Protein AF-A0AAN7BSS7-F1 (afdb_monomer)

Mean predicted aligned error: 10.08 Å

Structure (mmCIF, N/CA/C/O backbone):
data_AF-A0AAN7BSS7-F1
#
_entry.id   AF-A0AAN7BSS7-F1
#
loop_
_atom_site.group_PDB
_atom_site.id
_atom_site.type_symbol
_atom_site.label_atom_id
_atom_site.label_alt_id
_atom_site.label_comp_id
_atom_site.label_asym_id
_atom_site.label_entity_id
_atom_site.label_seq_id
_atom_site.pdbx_PDB_ins_code
_atom_site.Cartn_x
_atom_site.Cartn_y
_atom_site.Cartn_z
_atom_site.occupancy
_atom_site.B_iso_or_equiv
_atom_site.auth_seq_id
_atom_site.auth_comp_id
_atom_site.auth_asym_id
_atom_site.auth_atom_id
_atom_site.pdbx_PDB_model_num
ATOM 1 N N . THR A 1 1 ? 10.293 10.397 25.645 1.00 40.06 1 THR A N 1
ATOM 2 C CA . THR A 1 1 ? 9.148 11.323 25.494 1.00 40.06 1 THR A CA 1
ATOM 3 C C . THR A 1 1 ? 7.951 10.546 24.981 1.00 40.06 1 THR A C 1
ATOM 5 O O . THR A 1 1 ? 7.898 10.205 23.809 1.00 40.06 1 THR A O 1
ATOM 8 N N . SER A 1 2 ? 7.029 10.185 25.879 1.00 45.31 2 SER A N 1
ATOM 9 C CA . SER A 1 2 ? 5.770 9.514 25.527 1.00 45.31 2 SER A CA 1
ATOM 10 C C . SER A 1 2 ? 4.840 10.546 24.901 1.00 45.31 2 SER A C 1
ATOM 12 O O . SER A 1 2 ? 4.338 11.433 25.589 1.00 45.31 2 SER A O 1
ATOM 14 N N . GLN A 1 3 ? 4.673 10.504 23.584 1.00 60.09 3 GLN A N 1
ATOM 15 C CA . GLN A 1 3 ? 3.706 11.358 22.908 1.00 60.09 3 GLN A CA 1
ATOM 16 C C . GLN A 1 3 ? 2.298 10.832 23.230 1.00 60.09 3 GLN A C 1
ATOM 18 O O . GLN A 1 3 ? 1.881 9.807 22.697 1.00 60.09 3 GLN A O 1
ATOM 23 N N . ASN A 1 4 ? 1.581 11.520 24.127 1.00 62.28 4 ASN A N 1
ATOM 24 C CA . ASN A 1 4 ? 0.212 11.203 24.570 1.00 62.28 4 ASN A CA 1
ATOM 25 C C . ASN A 1 4 ? -0.833 11.480 23.472 1.00 62.28 4 ASN A C 1
ATOM 27 O O . ASN A 1 4 ? -1.761 12.270 23.648 1.00 62.28 4 ASN A O 1
ATOM 31 N N . TRP A 1 5 ? -0.680 10.879 22.296 1.00 69.88 5 TRP A N 1
ATOM 32 C CA . TRP A 1 5 ? -1.649 11.037 21.220 1.00 69.88 5 TRP A CA 1
ATOM 33 C C . TRP A 1 5 ? -2.835 10.108 21.431 1.00 69.88 5 TRP A C 1
ATOM 35 O O . TRP A 1 5 ? -2.687 8.888 21.432 1.00 69.88 5 TRP A O 1
ATOM 45 N N . VAL A 1 6 ? -4.026 10.695 21.541 1.00 75.38 6 VAL A N 1
ATOM 46 C CA . VAL A 1 6 ? -5.281 9.947 21.647 1.00 75.38 6 VAL A CA 1
ATOM 47 C C . VAL A 1 6 ? -5.487 9.129 20.363 1.00 75.38 6 VAL A C 1
ATOM 49 O O . VAL A 1 6 ? -5.572 9.732 19.278 1.00 75.38 6 VAL A O 1
ATOM 52 N N . PRO A 1 7 ? -5.571 7.785 20.441 1.00 73.94 7 PRO A N 1
ATOM 53 C CA . PRO A 1 7 ? -5.861 6.942 19.289 1.00 73.94 7 PRO A CA 1
ATOM 54 C C . PRO A 1 7 ? -7.122 7.413 18.560 1.00 73.94 7 PRO A C 1
ATOM 56 O O . PRO A 1 7 ? -8.144 7.709 19.168 1.00 73.94 7 PRO A O 1
ATOM 59 N N . GLY A 1 8 ? -7.039 7.523 17.234 1.00 70.94 8 GLY A N 1
ATOM 60 C CA . GLY A 1 8 ? -8.157 7.971 16.396 1.00 70.94 8 GLY A CA 1
ATOM 61 C C . GLY A 1 8 ? -8.284 9.490 16.208 1.00 70.94 8 GLY A C 1
ATOM 62 O O . GLY A 1 8 ? -8.976 9.907 15.272 1.00 70.94 8 GLY A O 1
ATOM 63 N N . SER A 1 9 ? -7.569 10.309 16.990 1.00 81.56 9 SER A N 1
ATOM 64 C CA . SER A 1 9 ? -7.502 11.764 16.779 1.00 81.56 9 SER A CA 1
ATOM 65 C C . SER A 1 9 ? -6.871 12.128 15.426 1.00 81.56 9 SER A C 1
ATOM 67 O O . SER A 1 9 ? -6.151 11.334 14.811 1.00 81.56 9 SER A O 1
ATOM 69 N N . GLN A 1 10 ? -7.131 13.344 14.936 1.00 80.12 10 GLN A N 1
ATOM 70 C CA . GLN A 1 10 ? -6.544 13.826 13.677 1.00 80.12 10 GLN A CA 1
ATOM 71 C C . GLN A 1 10 ? -5.014 13.892 13.742 1.00 80.12 10 GLN A C 1
ATOM 73 O O . GLN A 1 10 ? -4.347 13.489 12.787 1.00 80.12 10 GLN A O 1
ATOM 78 N N . GLU A 1 11 ? -4.460 14.328 14.876 1.00 83.00 11 GLU A N 1
ATOM 79 C CA . GLU A 1 11 ? -3.011 14.393 15.071 1.00 83.00 11 GLU A CA 1
ATOM 80 C C . GLU A 1 11 ? -2.396 12.990 15.133 1.00 83.00 11 GLU A C 1
ATOM 82 O O . GLU A 1 11 ? -1.421 12.727 14.435 1.00 83.00 11 GLU A O 1
ATOM 87 N N . TYR A 1 12 ? -3.033 12.037 15.829 1.00 81.06 12 TYR A N 1
ATOM 88 C CA . TYR A 1 12 ? -2.620 10.629 15.794 1.00 81.06 12 TYR A CA 1
ATOM 89 C C . TYR A 1 12 ? -2.586 10.082 14.358 1.00 81.06 12 TYR A C 1
ATOM 91 O O . TYR A 1 12 ? -1.595 9.488 13.932 1.00 81.06 12 TYR A O 1
ATOM 99 N N . LYS A 1 13 ? -3.645 10.319 13.570 1.00 78.88 13 LYS A N 1
ATOM 100 C CA . LYS A 1 13 ? -3.729 9.880 12.164 1.00 78.88 13 LYS A CA 1
ATOM 101 C C . LYS A 1 13 ? -2.655 10.525 11.286 1.00 78.88 13 LYS A C 1
ATOM 103 O O . LYS A 1 13 ? -2.130 9.863 10.389 1.00 78.88 13 LYS A O 1
ATOM 108 N N . ARG A 1 14 ? -2.331 11.800 11.524 1.00 83.06 14 ARG A N 1
ATOM 109 C CA . ARG A 1 14 ? -1.273 12.533 10.817 1.00 83.06 14 ARG A CA 1
ATOM 110 C C . ARG A 1 14 ? 0.103 11.959 11.138 1.00 83.06 14 ARG A C 1
ATOM 112 O O . ARG A 1 14 ? 0.834 11.606 10.220 1.00 83.06 14 ARG A O 1
ATOM 119 N N . GLN A 1 15 ? 0.435 11.825 12.415 1.00 83.88 15 GLN A N 1
ATOM 120 C CA . GLN A 1 15 ? 1.746 11.348 12.856 1.00 83.88 15 GLN A CA 1
ATOM 121 C C . GLN A 1 15 ? 1.995 9.904 12.435 1.00 83.88 15 GLN A C 1
ATOM 123 O O . GLN A 1 15 ? 3.061 9.566 11.928 1.00 83.88 15 GLN A O 1
ATOM 128 N N . ARG A 1 16 ? 0.959 9.067 12.504 1.00 81.88 16 ARG A N 1
ATOM 129 C CA . ARG A 1 16 ? 0.989 7.725 11.922 1.00 81.88 16 ARG 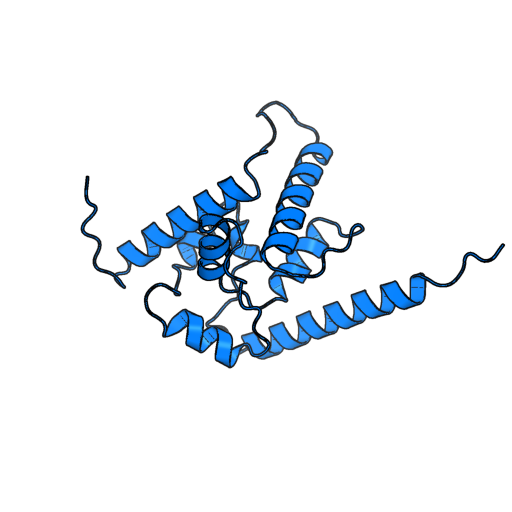A CA 1
ATOM 130 C C . ARG A 1 16 ? 1.262 7.729 10.421 1.00 81.88 16 ARG A C 1
ATOM 132 O O . ARG A 1 16 ? 2.039 6.906 9.955 1.00 81.88 16 ARG A O 1
ATOM 139 N N . ALA A 1 17 ? 0.631 8.623 9.657 1.00 80.62 17 ALA A N 1
ATOM 140 C CA . ALA A 1 17 ? 0.882 8.721 8.220 1.00 80.62 17 ALA A CA 1
ATOM 141 C C . ALA A 1 17 ? 2.331 9.143 7.917 1.00 80.62 17 ALA A C 1
ATOM 143 O O . ALA A 1 17 ? 2.917 8.635 6.964 1.00 80.62 17 ALA A O 1
ATOM 144 N N . ILE A 1 18 ? 2.919 10.017 8.744 1.00 81.94 18 ILE A N 1
ATOM 145 C CA . ILE A 1 18 ? 4.342 10.382 8.663 1.00 81.94 18 ILE A CA 1
ATOM 146 C C . ILE A 1 18 ? 5.217 9.160 8.945 1.00 81.94 18 ILE A C 1
ATOM 148 O O . ILE A 1 18 ? 6.069 8.839 8.123 1.00 81.94 18 ILE A O 1
ATOM 152 N N . ALA A 1 19 ? 4.978 8.453 10.053 1.00 84.56 19 ALA A N 1
ATOM 153 C CA . ALA A 1 19 ? 5.749 7.266 10.421 1.00 84.56 19 ALA A CA 1
ATOM 154 C C . ALA A 1 19 ? 5.709 6.199 9.314 1.00 84.56 19 ALA A C 1
ATOM 156 O O . ALA A 1 19 ? 6.753 5.791 8.817 1.00 84.56 19 ALA A O 1
ATOM 157 N N . VAL A 1 20 ? 4.513 5.863 8.815 1.00 82.94 20 VAL A N 1
ATOM 158 C CA . VAL A 1 20 ? 4.336 4.922 7.695 1.00 82.94 20 VAL A CA 1
ATOM 159 C C . VAL A 1 20 ? 5.078 5.388 6.439 1.00 82.94 20 VAL A C 1
ATOM 161 O O . VAL A 1 20 ? 5.645 4.565 5.724 1.00 82.94 20 VAL A O 1
ATOM 164 N N . ARG A 1 21 ? 5.107 6.696 6.146 1.00 81.19 21 ARG A N 1
ATOM 165 C CA . ARG A 1 21 ? 5.856 7.238 5.001 1.00 81.19 21 ARG A CA 1
ATOM 166 C C . ARG A 1 21 ? 7.348 7.005 5.135 1.00 81.19 21 ARG A C 1
ATOM 168 O O . ARG A 1 21 ? 7.969 6.539 4.178 1.00 81.19 21 ARG A O 1
ATOM 175 N N . GLU A 1 22 ? 7.907 7.354 6.286 1.00 83.50 22 GLU A N 1
ATOM 176 C CA . GLU A 1 22 ? 9.332 7.169 6.538 1.00 83.50 22 GLU A CA 1
ATOM 177 C C . GLU A 1 22 ? 9.691 5.681 6.573 1.00 83.50 22 GLU A C 1
ATOM 179 O O . GLU A 1 22 ? 10.725 5.305 6.036 1.00 83.50 22 GLU A O 1
ATOM 184 N N . GLU A 1 23 ? 8.806 4.814 7.067 1.00 86.44 23 GLU A N 1
ATOM 185 C CA . GLU A 1 23 ? 9.009 3.363 7.053 1.00 86.44 23 GLU A CA 1
ATOM 186 C C . GLU A 1 23 ? 8.956 2.767 5.646 1.00 86.44 23 GLU A C 1
ATOM 188 O O . GLU A 1 23 ? 9.844 2.005 5.280 1.00 86.44 23 GLU A O 1
ATOM 193 N N . VAL A 1 24 ? 7.986 3.143 4.804 1.00 82.88 24 VAL A N 1
ATOM 194 C CA . VAL A 1 24 ? 7.975 2.708 3.393 1.00 82.88 24 VAL A CA 1
ATOM 195 C C . VAL A 1 24 ? 9.249 3.169 2.695 1.00 82.88 24 VAL A C 1
ATOM 197 O O . VAL A 1 24 ? 9.869 2.413 1.944 1.00 82.88 24 VAL A O 1
ATOM 200 N N . ARG A 1 25 ? 9.663 4.415 2.938 1.00 82.50 25 ARG A N 1
ATOM 201 C CA . ARG A 1 25 ? 10.917 4.931 2.396 1.00 82.50 25 ARG A CA 1
ATOM 202 C C . ARG A 1 25 ? 12.099 4.109 2.901 1.00 82.50 25 ARG A C 1
ATOM 204 O O . ARG A 1 25 ? 12.942 3.748 2.090 1.00 82.50 25 ARG A O 1
ATOM 211 N N . PHE A 1 26 ? 12.136 3.788 4.188 1.00 85.06 26 PHE A N 1
ATOM 212 C CA . PHE A 1 26 ? 13.210 3.029 4.809 1.00 85.06 26 PHE A CA 1
ATOM 213 C C . PHE A 1 26 ? 13.292 1.587 4.280 1.00 85.06 26 PHE A C 1
ATOM 215 O O . PHE A 1 26 ? 14.357 1.140 3.861 1.00 85.06 26 PHE A O 1
ATOM 222 N N . HIS A 1 27 ? 12.179 0.862 4.221 1.00 82.56 27 HIS A N 1
ATOM 223 C CA . HIS A 1 27 ? 12.181 -0.540 3.801 1.00 82.56 27 HIS A CA 1
ATOM 224 C C . HIS A 1 27 ? 12.403 -0.714 2.299 1.00 82.56 27 HIS A C 1
ATOM 226 O O . HIS A 1 27 ? 13.105 -1.630 1.877 1.00 82.56 27 HIS A O 1
ATOM 232 N N . PHE A 1 28 ? 11.829 0.168 1.480 1.00 82.12 28 PHE A N 1
ATOM 233 C CA . PHE A 1 28 ? 11.769 -0.056 0.035 1.00 82.12 28 PHE A CA 1
ATOM 234 C C . PHE A 1 28 ? 12.638 0.911 -0.769 1.00 82.12 28 PHE A C 1
ATOM 236 O O . PHE A 1 28 ? 13.096 0.566 -1.849 1.00 82.12 28 PHE A O 1
ATOM 243 N N . PHE A 1 29 ? 12.907 2.117 -0.269 1.00 82.19 29 PHE A N 1
ATOM 244 C CA . PHE A 1 29 ? 13.547 3.183 -1.052 1.00 82.19 29 PHE A CA 1
ATOM 245 C C . PHE A 1 29 ? 14.780 3.797 -0.364 1.00 82.19 29 PHE A C 1
ATOM 247 O O . PHE A 1 29 ? 15.226 4.875 -0.764 1.00 82.19 29 PHE A O 1
ATOM 254 N N . SER A 1 30 ? 15.354 3.114 0.638 1.00 74.50 30 SER A N 1
ATOM 255 C CA . SER A 1 30 ? 16.525 3.582 1.405 1.00 74.50 30 SER A CA 1
ATOM 256 C C . SER A 1 30 ? 17.765 3.794 0.555 1.00 74.50 30 SER A C 1
ATOM 258 O O . SER A 1 30 ? 18.581 4.661 0.857 1.00 74.50 30 SER A O 1
ATOM 260 N N . GLN A 1 31 ? 17.898 3.048 -0.542 1.00 65.88 31 GLN A N 1
ATOM 261 C CA . GLN A 1 31 ? 18.970 3.245 -1.509 1.00 65.88 31 GLN A CA 1
ATOM 262 C C . GLN A 1 31 ? 18.672 4.461 -2.396 1.00 65.88 31 GLN A C 1
ATOM 264 O O . GLN A 1 31 ? 18.653 4.362 -3.617 1.00 65.88 31 GLN A O 1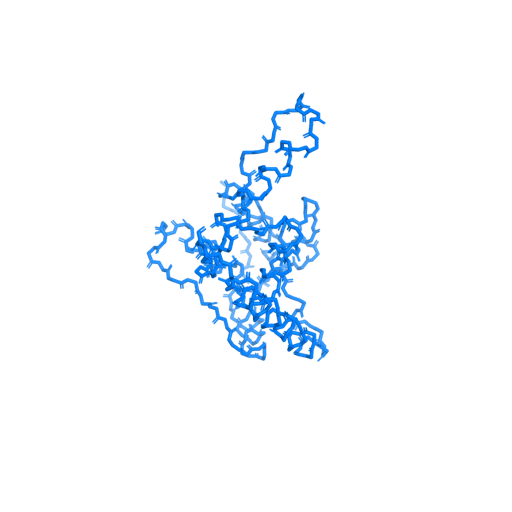
ATOM 269 N N . SER A 1 32 ? 18.380 5.621 -1.805 1.00 55.50 32 SER A N 1
ATOM 270 C CA . SER A 1 32 ? 18.341 6.864 -2.567 1.00 55.50 32 SER A CA 1
ATOM 271 C C . SER A 1 32 ? 19.743 7.145 -3.112 1.00 55.50 32 SER A C 1
ATOM 273 O O . SER A 1 32 ? 20.713 6.968 -2.370 1.00 55.50 32 SER A O 1
ATOM 275 N N . PRO A 1 33 ? 19.879 7.590 -4.372 1.00 51.56 33 PRO A N 1
ATOM 276 C CA . PRO A 1 33 ? 21.190 7.870 -4.927 1.00 51.56 33 PRO A CA 1
ATOM 277 C C . PRO A 1 33 ? 21.928 8.905 -4.073 1.00 51.56 33 PRO A C 1
ATOM 279 O O . PRO A 1 33 ? 21.286 9.855 -3.607 1.00 51.56 33 PRO A O 1
ATOM 282 N N . PRO A 1 34 ? 23.258 8.788 -3.905 1.00 52.78 34 PRO A N 1
ATOM 283 C CA . PRO A 1 34 ? 24.045 9.875 -3.339 1.00 52.78 34 PRO A CA 1
ATOM 284 C C . PRO A 1 34 ? 23.771 11.156 -4.135 1.00 52.78 34 PRO A C 1
ATOM 286 O O . PRO A 1 34 ? 23.555 11.104 -5.351 1.00 52.78 34 PRO A O 1
ATOM 289 N N . LYS A 1 35 ? 23.777 12.308 -3.449 1.00 55.44 35 LYS A N 1
ATOM 290 C CA . LYS A 1 35 ? 23.399 13.631 -3.991 1.00 55.44 35 LYS A CA 1
ATOM 291 C C . LYS A 1 35 ? 24.118 14.013 -5.303 1.00 55.44 35 LYS A C 1
ATOM 293 O O . LYS A 1 35 ? 23.616 14.875 -6.014 1.00 55.44 35 LYS A O 1
ATOM 298 N N . ASN A 1 36 ? 25.198 13.312 -5.661 1.00 52.41 36 ASN A N 1
ATOM 299 C CA . ASN A 1 36 ? 26.036 13.557 -6.838 1.00 52.41 36 ASN A CA 1
ATOM 300 C C . ASN A 1 36 ? 25.804 12.588 -8.019 1.00 52.41 36 ASN A C 1
ATOM 302 O O . ASN A 1 36 ? 26.500 12.678 -9.028 1.00 52.41 36 ASN A O 1
ATOM 306 N N . SER A 1 37 ? 24.844 11.654 -7.953 1.00 51.50 37 SER A N 1
ATOM 307 C CA . SER A 1 37 ? 24.520 10.796 -9.106 1.00 51.50 37 SER A CA 1
ATOM 308 C C . SER A 1 37 ? 23.450 11.450 -9.988 1.00 51.50 37 SER A C 1
ATOM 310 O O . SER A 1 37 ? 22.242 11.277 -9.799 1.00 51.50 37 SER A O 1
ATOM 312 N N . HIS A 1 38 ? 23.904 12.246 -10.958 1.00 55.88 38 HIS A N 1
ATOM 313 C CA . HIS A 1 38 ? 23.046 12.996 -11.882 1.00 55.88 38 HIS A CA 1
ATOM 314 C C . HIS A 1 38 ? 22.418 12.145 -12.996 1.00 55.88 38 HIS A C 1
ATOM 316 O O . HIS A 1 38 ? 21.598 12.656 -13.759 1.00 55.88 38 HIS A O 1
ATOM 322 N N . SER A 1 39 ? 22.735 10.848 -13.101 1.00 69.69 39 SER A N 1
ATOM 323 C CA . SER A 1 39 ? 22.151 10.038 -14.170 1.00 69.69 39 SER A CA 1
ATOM 324 C C . SER A 1 39 ? 20.702 9.661 -13.831 1.00 69.69 39 SER A C 1
ATOM 326 O O . SER A 1 39 ? 20.408 8.923 -12.886 1.00 69.69 39 SER A O 1
ATOM 328 N N . SER A 1 40 ? 19.766 10.168 -14.640 1.00 72.94 40 SER A N 1
ATOM 329 C CA . SER A 1 40 ? 18.340 9.801 -14.598 1.00 72.94 40 SER A CA 1
ATOM 330 C C . SER A 1 40 ? 18.143 8.272 -14.585 1.00 72.94 40 SER A C 1
ATOM 332 O O . SER A 1 40 ? 17.292 7.738 -13.871 1.00 72.94 40 SER A O 1
ATOM 334 N N . LYS A 1 41 ? 19.031 7.546 -15.279 1.00 78.25 41 LYS A N 1
ATOM 335 C CA . LYS A 1 41 ? 1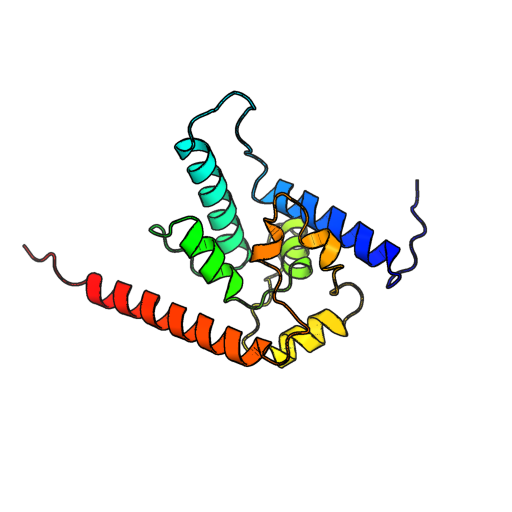9.063 6.080 -15.354 1.00 78.25 41 LYS A CA 1
ATOM 336 C C . LYS A 1 41 ? 19.296 5.406 -13.996 1.00 78.25 41 LYS A C 1
ATOM 338 O O . LYS A 1 41 ? 18.626 4.426 -13.679 1.00 78.25 41 LYS A O 1
ATOM 343 N N . HIS A 1 42 ? 20.211 5.921 -13.173 1.00 77.44 42 HIS A N 1
ATOM 344 C CA . HIS A 1 42 ? 20.488 5.345 -11.856 1.00 77.44 42 HIS A CA 1
ATOM 345 C C . HIS A 1 42 ? 19.327 5.584 -10.876 1.00 77.44 42 HIS A C 1
ATOM 347 O O . HIS A 1 42 ? 18.912 4.653 -10.185 1.00 77.44 42 HIS A O 1
ATOM 353 N N . LYS A 1 43 ? 18.715 6.778 -10.905 1.00 78.38 43 LYS A N 1
ATOM 354 C CA . LYS A 1 43 ? 17.484 7.082 -10.147 1.00 78.38 43 LYS A CA 1
ATOM 355 C C . LYS A 1 43 ? 16.338 6.139 -10.519 1.00 78.38 43 LYS A C 1
ATOM 357 O O . LYS A 1 43 ? 15.688 5.585 -9.635 1.00 78.38 43 LYS A O 1
ATOM 362 N N . ALA A 1 44 ? 16.116 5.921 -11.816 1.00 79.38 44 ALA A N 1
ATOM 363 C CA . ALA A 1 44 ? 15.085 5.007 -12.301 1.00 79.38 44 ALA A CA 1
ATOM 364 C C . ALA A 1 44 ? 15.327 3.559 -11.839 1.00 79.38 44 ALA A C 1
ATOM 366 O O . ALA A 1 44 ? 14.385 2.890 -11.420 1.00 79.38 44 ALA A O 1
ATOM 367 N N . ARG A 1 45 ? 16.585 3.093 -11.849 1.00 83.38 45 ARG A N 1
ATOM 368 C CA . ARG A 1 45 ? 16.951 1.744 -11.387 1.00 83.38 45 ARG A CA 1
ATOM 369 C C . ARG A 1 45 ? 16.644 1.532 -9.903 1.00 83.38 45 ARG A C 1
ATOM 371 O O . ARG A 1 45 ? 16.069 0.509 -9.548 1.00 83.38 45 ARG A O 1
ATOM 378 N N . LEU A 1 46 ? 16.995 2.500 -9.058 1.00 83.19 46 LEU A N 1
ATOM 379 C CA . LEU A 1 46 ? 16.755 2.438 -7.611 1.00 83.19 46 LEU A CA 1
ATOM 380 C C . LEU A 1 46 ? 15.259 2.488 -7.280 1.00 83.19 46 LEU A C 1
ATOM 382 O O . LEU A 1 46 ? 14.779 1.719 -6.451 1.00 83.19 46 LEU A O 1
ATOM 386 N N . LEU A 1 47 ? 14.497 3.327 -7.989 1.00 82.56 47 LEU A N 1
ATOM 387 C CA . LEU A 1 47 ? 13.037 3.343 -7.875 1.00 82.56 47 LEU A CA 1
ATOM 388 C C . LEU A 1 47 ? 12.425 2.000 -8.278 1.00 82.56 47 LEU A C 1
ATOM 390 O O . LEU A 1 47 ? 11.562 1.490 -7.568 1.00 82.56 47 LEU A O 1
ATOM 394 N N . LEU A 1 48 ? 12.873 1.419 -9.394 1.00 84.12 48 LEU A N 1
ATOM 395 C CA . LEU A 1 48 ? 12.379 0.126 -9.855 1.00 84.12 48 LEU A CA 1
ATOM 396 C C . LEU A 1 48 ? 12.674 -0.984 -8.842 1.00 84.12 48 LEU A C 1
ATOM 398 O O . LEU A 1 48 ? 11.798 -1.795 -8.558 1.00 84.12 48 LEU A O 1
ATOM 402 N N . GLN A 1 49 ? 13.877 -0.999 -8.266 1.00 86.19 49 GLN A N 1
ATOM 403 C CA . GLN A 1 49 ? 14.239 -1.942 -7.211 1.00 86.19 49 GLN A CA 1
ATOM 404 C C . GLN A 1 49 ? 13.319 -1.806 -5.994 1.00 86.19 49 GLN A C 1
ATOM 406 O O . GLN A 1 49 ? 12.801 -2.813 -5.520 1.00 86.19 49 GLN A O 1
ATOM 411 N N . GLY A 1 50 ? 13.049 -0.579 -5.542 1.00 85.81 50 GLY A N 1
ATOM 412 C CA . GLY A 1 50 ? 12.146 -0.363 -4.415 1.00 85.81 50 GLY A CA 1
ATOM 413 C C . GLY A 1 50 ? 10.719 -0.821 -4.687 1.00 85.81 50 GLY A C 1
ATOM 414 O O . GLY A 1 50 ? 10.100 -1.468 -3.842 1.00 85.81 50 GLY A O 1
ATOM 415 N N . TYR A 1 51 ? 10.219 -0.588 -5.903 1.00 84.12 51 TYR A N 1
ATOM 416 C CA . TYR A 1 51 ? 8.940 -1.154 -6.314 1.00 84.12 51 TYR A CA 1
ATOM 417 C C . TYR A 1 51 ? 8.970 -2.682 -6.297 1.00 84.12 51 TYR A C 1
ATOM 419 O O . TYR A 1 51 ? 8.081 -3.275 -5.701 1.00 84.12 51 TYR A O 1
ATOM 427 N N . ARG A 1 52 ? 9.990 -3.332 -6.867 1.00 84.75 52 ARG A N 1
ATOM 428 C CA . ARG A 1 52 ? 10.109 -4.803 -6.874 1.00 84.75 52 ARG A CA 1
ATOM 429 C C . 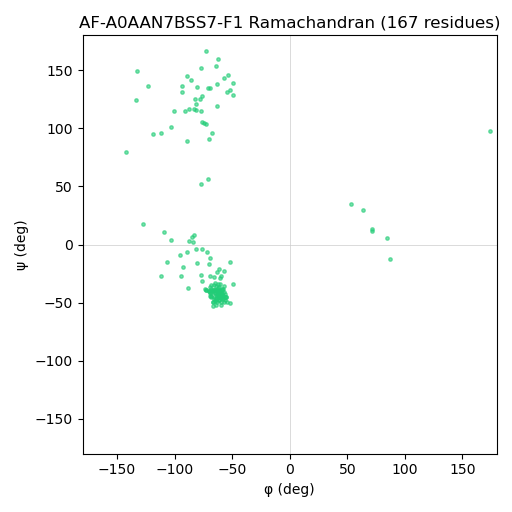ARG A 1 52 ? 10.085 -5.409 -5.468 1.00 84.75 52 ARG A C 1
ATOM 431 O O . ARG A 1 52 ? 9.388 -6.400 -5.263 1.00 84.75 52 ARG A O 1
ATOM 438 N N . SER A 1 53 ? 10.784 -4.803 -4.509 1.00 84.81 53 SER A N 1
ATOM 439 C CA . SER A 1 53 ? 10.722 -5.224 -3.104 1.00 84.81 53 SER A CA 1
ATOM 440 C C . SER A 1 53 ? 9.305 -5.096 -2.547 1.00 84.81 53 SER A C 1
ATOM 442 O O . SER A 1 53 ? 8.807 -6.011 -1.898 1.00 84.81 53 SER A O 1
ATOM 444 N N . LEU A 1 54 ? 8.610 -4.006 -2.879 1.00 83.81 54 LEU A N 1
ATOM 445 C CA . LEU A 1 54 ? 7.224 -3.809 -2.470 1.00 83.81 54 LEU A CA 1
ATOM 446 C C . LEU A 1 54 ? 6.282 -4.874 -3.045 1.00 83.81 54 LEU A C 1
ATOM 448 O O . LEU A 1 54 ? 5.411 -5.350 -2.327 1.00 83.81 54 LEU A O 1
ATOM 452 N N . TYR A 1 55 ? 6.453 -5.274 -4.309 1.00 82.38 55 TYR A N 1
ATOM 453 C CA . TYR A 1 55 ? 5.680 -6.375 -4.900 1.00 82.38 55 TYR A CA 1
ATOM 454 C C . TYR A 1 55 ? 5.869 -7.685 -4.131 1.00 82.38 55 TYR A C 1
ATOM 456 O O . TYR A 1 55 ? 4.887 -8.382 -3.878 1.00 82.38 55 TYR A O 1
ATOM 464 N N . SER A 1 56 ? 7.115 -7.991 -3.755 1.00 83.50 56 SER A N 1
ATOM 465 C CA . SER A 1 56 ? 7.458 -9.193 -2.992 1.00 83.50 56 SER A CA 1
ATOM 466 C C . SER A 1 56 ? 6.727 -9.223 -1.649 1.00 83.50 56 SER A C 1
ATOM 468 O O . SER A 1 56 ? 6.004 -10.178 -1.368 1.00 83.50 56 SER A O 1
ATOM 470 N N . GLU A 1 57 ? 6.822 -8.141 -0.872 1.00 83.31 57 GLU A N 1
ATOM 471 C CA . GLU A 1 57 ? 6.138 -8.024 0.424 1.00 83.31 57 GLU A CA 1
ATOM 472 C C . GLU A 1 57 ? 4.615 -8.025 0.280 1.00 83.31 57 GLU A C 1
ATOM 474 O O . GLU A 1 57 ? 3.897 -8.659 1.052 1.00 83.31 57 GLU A O 1
ATOM 479 N N . ALA A 1 58 ? 4.104 -7.363 -0.761 1.00 78.19 58 ALA A N 1
ATOM 480 C CA . ALA A 1 58 ? 2.681 -7.310 -1.065 1.00 78.19 58 ALA A CA 1
ATOM 481 C C . ALA A 1 58 ? 2.111 -8.641 -1.599 1.00 78.19 58 ALA A C 1
ATOM 483 O O . ALA A 1 58 ? 0.899 -8.740 -1.811 1.00 78.19 58 ALA A O 1
ATOM 484 N N . GLN A 1 59 ? 2.965 -9.642 -1.854 1.00 78.25 59 GLN A N 1
ATOM 485 C CA . GLN A 1 59 ? 2.621 -10.905 -2.519 1.00 78.25 59 GLN A CA 1
ATOM 486 C C . GLN A 1 59 ? 1.912 -10.685 -3.862 1.00 78.25 59 GLN A C 1
ATOM 488 O O . GLN A 1 59 ? 1.011 -11.426 -4.266 1.00 78.25 59 GLN A O 1
ATOM 493 N N . ILE A 1 60 ? 2.306 -9.624 -4.562 1.00 77.06 60 ILE A N 1
ATOM 494 C CA . ILE A 1 60 ? 1.803 -9.299 -5.888 1.00 77.06 60 ILE A CA 1
ATOM 495 C C . ILE A 1 60 ? 2.774 -9.916 -6.902 1.00 77.06 60 ILE A C 1
ATOM 497 O O . ILE A 1 60 ? 3.986 -9.772 -6.735 1.00 77.06 60 ILE A O 1
ATOM 501 N N . PRO A 1 61 ? 2.283 -10.564 -7.977 1.00 78.69 61 PRO A N 1
ATOM 502 C CA . PRO A 1 61 ? 3.147 -11.003 -9.068 1.00 78.69 61 PRO A CA 1
ATOM 503 C C . PRO A 1 61 ? 4.051 -9.859 -9.534 1.00 78.69 61 PRO A C 1
ATOM 505 O O . PRO A 1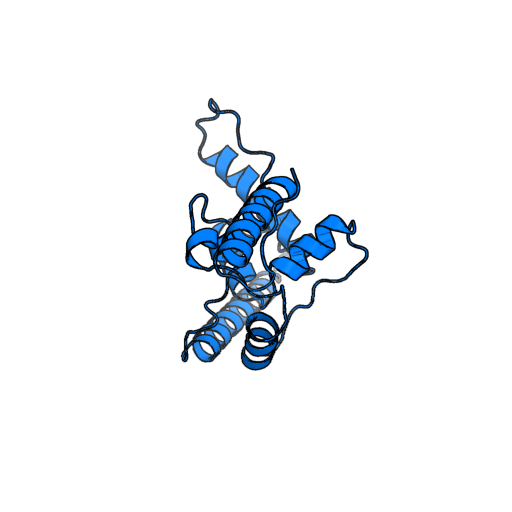 61 ? 3.550 -8.765 -9.788 1.00 78.69 61 PRO A O 1
ATOM 508 N N . ASN A 1 62 ? 5.360 -10.112 -9.611 1.00 73.75 62 ASN A N 1
ATOM 509 C CA . ASN A 1 62 ? 6.386 -9.119 -9.929 1.00 73.75 62 ASN A CA 1
ATOM 510 C C . ASN A 1 62 ? 7.005 -9.415 -11.304 1.00 73.75 62 ASN A C 1
ATOM 512 O O . ASN A 1 62 ? 7.901 -10.258 -11.402 1.00 73.75 62 ASN A O 1
ATOM 516 N N . PRO A 1 63 ? 6.534 -8.775 -12.383 1.00 74.06 63 PRO A N 1
ATOM 517 C CA . PRO A 1 63 ? 7.058 -9.044 -13.711 1.00 74.06 63 PRO A CA 1
ATOM 518 C C . PRO A 1 63 ? 8.426 -8.377 -13.888 1.00 74.06 63 PRO A C 1
ATOM 520 O O . PRO A 1 63 ? 8.592 -7.181 -13.649 1.00 74.06 63 PRO A O 1
ATOM 523 N N . ALA A 1 64 ? 9.423 -9.159 -14.308 1.00 73.12 64 ALA A N 1
ATOM 524 C CA . ALA A 1 64 ? 10.806 -8.694 -14.437 1.00 73.12 64 ALA A CA 1
ATOM 525 C C . ALA A 1 64 ? 10.989 -7.566 -15.476 1.00 73.12 64 ALA A C 1
ATOM 527 O O . ALA A 1 64 ? 11.933 -6.784 -15.377 1.00 73.12 64 ALA A O 1
ATOM 528 N N . ASP A 1 65 ? 10.078 -7.476 -16.437 1.00 79.62 65 ASP A N 1
ATOM 529 C CA . ASP A 1 65 ? 10.044 -6.569 -17.585 1.00 79.62 65 ASP A CA 1
ATOM 530 C C . ASP A 1 65 ? 9.343 -5.230 -17.316 1.00 79.62 65 ASP A C 1
ATOM 532 O O . ASP A 1 65 ? 9.390 -4.348 -18.169 1.00 79.62 65 ASP A O 1
ATOM 536 N N . TYR A 1 66 ? 8.724 -5.038 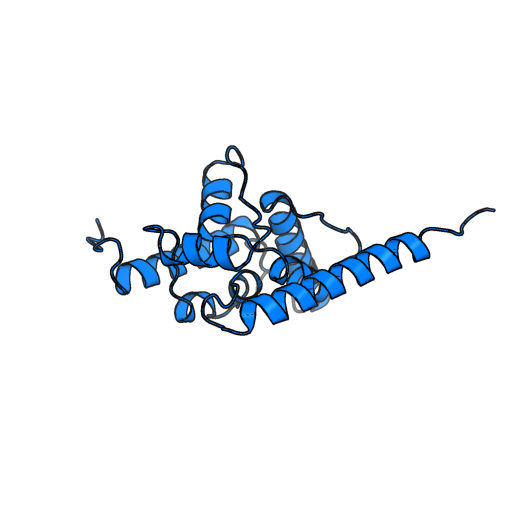-16.148 1.00 82.56 66 TYR A N 1
ATOM 537 C CA . TYR A 1 66 ? 8.001 -3.797 -15.869 1.00 82.56 66 TYR A CA 1
ATOM 538 C C . TYR A 1 66 ? 8.930 -2.591 -15.708 1.00 82.56 66 TYR A C 1
ATOM 540 O O . TYR A 1 66 ? 9.925 -2.612 -14.979 1.00 82.56 66 TYR A O 1
ATOM 548 N N . SER A 1 67 ? 8.539 -1.493 -16.347 1.00 81.31 67 SER A N 1
ATOM 549 C CA . SER A 1 67 ? 9.031 -0.148 -16.081 1.00 81.31 67 SER A CA 1
ATOM 550 C C . SER A 1 67 ? 8.489 0.394 -14.752 1.00 81.31 67 SER A C 1
ATOM 552 O O . SER A 1 67 ? 7.505 -0.090 -14.193 1.00 81.31 67 SER A O 1
ATOM 554 N N . VAL A 1 68 ? 9.079 1.486 -14.253 1.00 80.06 68 VAL A N 1
ATOM 555 C CA . VAL A 1 68 ? 8.594 2.171 -13.037 1.00 80.06 68 VAL A CA 1
ATOM 556 C C . VAL A 1 68 ? 7.127 2.611 -13.170 1.00 80.06 68 VAL A C 1
ATOM 558 O O . VAL A 1 68 ? 6.384 2.580 -12.189 1.00 80.06 68 VAL A O 1
ATOM 561 N N . ALA A 1 69 ? 6.698 3.031 -14.364 1.00 78.94 69 ALA A N 1
ATOM 562 C CA . ALA A 1 69 ? 5.321 3.459 -14.604 1.00 78.94 69 ALA A CA 1
ATOM 563 C C . ALA A 1 69 ? 4.340 2.280 -14.518 1.00 78.94 69 ALA A C 1
ATOM 565 O O . ALA A 1 69 ? 3.311 2.387 -13.848 1.00 78.94 69 ALA A O 1
ATOM 566 N N . GLU A 1 70 ? 4.688 1.142 -15.119 1.00 80.69 70 GLU A N 1
ATOM 567 C CA . GLU A 1 70 ? 3.897 -0.092 -15.040 1.00 80.69 70 GLU A CA 1
ATOM 568 C C . GLU A 1 70 ? 3.846 -0.623 -13.607 1.00 80.69 70 GLU A C 1
ATOM 570 O O . GLU A 1 70 ? 2.765 -0.942 -13.113 1.00 80.69 70 GLU A O 1
ATOM 575 N N . CYS A 1 71 ? 4.969 -0.589 -12.879 1.00 78.62 71 CYS A N 1
ATOM 576 C CA . CYS A 1 71 ? 5.002 -0.925 -11.458 1.00 78.62 71 CYS A CA 1
ATOM 577 C C . CYS A 1 71 ? 4.035 -0.062 -10.633 1.00 78.62 71 CYS A C 1
ATOM 579 O O . CYS A 1 71 ? 3.307 -0.591 -9.793 1.00 78.62 71 CYS A O 1
ATOM 581 N N . LYS A 1 72 ? 3.994 1.256 -10.863 1.00 77.62 72 LYS A N 1
ATOM 582 C CA . LYS A 1 72 ? 3.060 2.157 -10.167 1.00 77.62 72 LYS A CA 1
ATOM 583 C C . LYS A 1 72 ? 1.603 1.813 -10.468 1.00 77.62 72 LYS A C 1
ATOM 585 O O . LYS A 1 72 ? 0.782 1.797 -9.554 1.00 77.62 72 LYS A O 1
ATOM 590 N N . LEU A 1 73 ? 1.282 1.542 -11.733 1.00 75.75 73 LEU A N 1
ATOM 591 C CA . LEU A 1 73 ? -0.076 1.200 -12.159 1.00 75.75 73 LEU A CA 1
ATOM 592 C C . LEU A 1 73 ? -0.544 -0.131 -11.567 1.00 75.75 73 LEU A C 1
ATOM 594 O O . LEU A 1 73 ? -1.643 -0.196 -11.015 1.00 75.75 73 LEU A O 1
ATOM 598 N N . ALA A 1 74 ? 0.290 -1.168 -11.631 1.00 76.25 74 ALA A N 1
ATOM 599 C CA . ALA A 1 74 ? -0.076 -2.489 -11.141 1.00 76.25 74 ALA A CA 1
ATOM 600 C C . ALA A 1 74 ? -0.217 -2.523 -9.607 1.00 76.25 74 ALA A C 1
ATOM 602 O O . ALA A 1 74 ? -1.152 -3.149 -9.112 1.00 76.25 74 ALA A O 1
ATOM 603 N N . ILE A 1 75 ? 0.587 -1.762 -8.852 1.00 77.75 75 ILE A N 1
ATOM 604 C CA . ILE A 1 75 ? 0.373 -1.566 -7.407 1.00 77.75 75 ILE A CA 1
ATOM 605 C C . ILE A 1 75 ? -0.952 -0.845 -7.146 1.00 77.75 75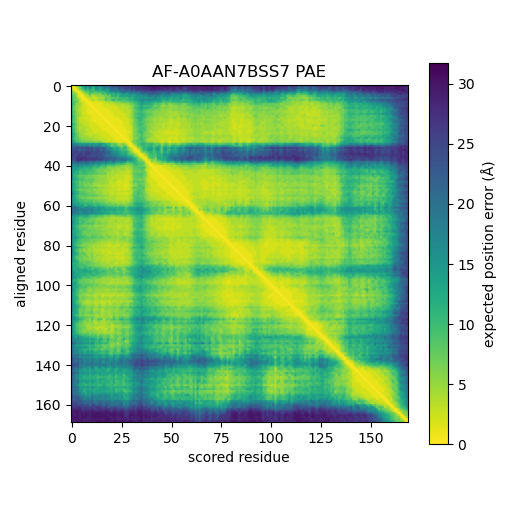 ILE A C 1
ATOM 607 O O . ILE A 1 75 ? -1.758 -1.313 -6.347 1.00 77.75 75 ILE A O 1
ATOM 611 N N . LYS A 1 76 ? -1.230 0.247 -7.868 1.00 76.75 76 LYS A N 1
ATOM 612 C CA . LYS A 1 76 ? -2.475 1.019 -7.723 1.00 76.75 76 LYS A CA 1
ATOM 613 C C . LYS A 1 76 ? -3.734 0.198 -8.042 1.00 76.75 76 LYS A C 1
ATOM 615 O O . LYS A 1 76 ? -4.831 0.551 -7.606 1.00 76.75 76 LYS A O 1
ATOM 620 N N . ALA A 1 77 ? -3.606 -0.896 -8.791 1.00 76.56 77 ALA A N 1
ATOM 621 C CA . ALA A 1 77 ? -4.701 -1.821 -9.076 1.00 76.56 77 ALA A CA 1
ATOM 622 C C . ALA A 1 77 ? -4.979 -2.823 -7.932 1.00 76.56 77 ALA A C 1
ATOM 624 O O . ALA A 1 77 ? -6.039 -3.460 -7.913 1.00 76.56 77 ALA A O 1
ATOM 625 N N . LYS A 1 78 ? -4.060 -2.991 -6.973 1.00 80.50 78 LYS A N 1
ATOM 626 C CA . LYS A 1 78 ? -4.171 -3.978 -5.889 1.00 80.50 78 LYS A CA 1
ATOM 627 C C . LYS A 1 78 ? -4.631 -3.321 -4.607 1.00 80.50 78 LYS A C 1
ATOM 629 O O . LYS A 1 78 ? -3.886 -2.556 -4.027 1.00 80.50 78 LYS A O 1
ATOM 634 N N . LEU A 1 79 ? -5.823 -3.689 -4.145 1.00 83.31 79 LEU A N 1
ATOM 635 C CA . LEU A 1 79 ? -6.405 -3.185 -2.903 1.00 83.31 79 LEU A CA 1
ATOM 636 C C . LEU A 1 79 ? -5.650 -3.744 -1.700 1.00 83.31 79 LEU A C 1
ATOM 638 O O . LEU A 1 79 ? -5.976 -4.827 -1.216 1.00 83.31 79 LEU A O 1
ATOM 642 N N . VAL A 1 80 ? -4.632 -3.023 -1.250 1.00 84.38 80 VAL A N 1
ATOM 643 C CA . VAL A 1 80 ? -3.807 -3.376 -0.093 1.00 84.38 80 VAL A CA 1
ATOM 644 C C . VAL A 1 80 ? -3.851 -2.230 0.905 1.00 84.38 80 VAL A C 1
ATOM 646 O O . VAL A 1 80 ? -3.762 -1.060 0.533 1.00 84.38 80 VAL A O 1
ATOM 649 N N . ASN A 1 81 ? -4.008 -2.551 2.189 1.00 86.25 81 ASN A N 1
ATOM 650 C CA . ASN A 1 81 ? -3.912 -1.535 3.227 1.00 86.25 81 ASN A CA 1
ATOM 651 C C . ASN A 1 81 ? -2.433 -1.311 3.554 1.00 86.25 81 ASN A C 1
ATOM 653 O O . ASN A 1 81 ? -1.708 -2.244 3.889 1.00 86.25 81 ASN A O 1
ATOM 657 N N . ILE A 1 82 ? -1.985 -0.063 3.460 1.00 82.31 82 ILE A N 1
ATOM 658 C CA . ILE A 1 82 ? -0.576 0.285 3.649 1.00 82.31 82 ILE A CA 1
ATOM 659 C C . ILE A 1 82 ? -0.075 0.054 5.080 1.00 82.31 82 ILE A C 1
ATOM 661 O O . ILE A 1 82 ? 1.103 -0.221 5.280 1.00 82.31 82 ILE A O 1
ATOM 665 N N . VAL A 1 83 ? -0.968 0.130 6.070 1.00 82.75 83 VAL A N 1
ATOM 666 C CA . VAL A 1 83 ? -0.647 -0.183 7.466 1.00 82.75 83 VAL A CA 1
ATOM 667 C C . VAL A 1 83 ? -0.391 -1.676 7.600 1.00 82.75 83 VAL A C 1
ATOM 669 O O . VAL A 1 83 ? 0.608 -2.0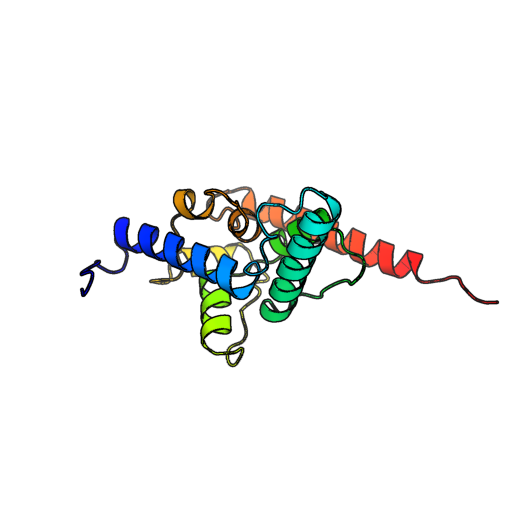51 8.195 1.00 82.75 83 VAL A O 1
ATOM 672 N N . ASP A 1 84 ? -1.233 -2.517 6.989 1.00 85.88 84 ASP A N 1
ATOM 673 C CA . ASP A 1 84 ? -1.010 -3.967 6.978 1.00 85.88 84 ASP A CA 1
ATOM 674 C C . ASP A 1 84 ? 0.320 -4.311 6.294 1.00 85.88 84 ASP A C 1
ATOM 676 O O . ASP A 1 84 ? 1.058 -5.150 6.794 1.00 85.88 84 ASP A O 1
ATOM 680 N N . LEU A 1 85 ? 0.660 -3.636 5.190 1.00 83.88 85 LEU A N 1
ATOM 681 C CA . LEU A 1 85 ? 1.935 -3.842 4.494 1.00 83.88 85 LEU A CA 1
ATOM 682 C C . LEU A 1 85 ? 3.146 -3.522 5.388 1.00 83.88 85 LEU A C 1
ATOM 684 O O . LEU A 1 85 ? 4.100 -4.293 5.431 1.00 83.88 85 LEU A O 1
ATOM 688 N N . ILE A 1 86 ? 3.110 -2.406 6.120 1.00 82.94 86 ILE A N 1
ATOM 689 C CA . ILE A 1 86 ? 4.179 -2.045 7.061 1.00 82.94 86 ILE A CA 1
ATOM 690 C C . ILE A 1 86 ? 4.205 -2.970 8.276 1.00 82.94 86 ILE A C 1
ATOM 692 O O . ILE A 1 86 ? 5.283 -3.372 8.705 1.00 82.94 86 ILE A O 1
ATOM 696 N N . ASP A 1 87 ? 3.046 -3.353 8.810 1.00 84.88 87 ASP A N 1
ATOM 697 C CA . ASP A 1 87 ? 2.969 -4.301 9.922 1.00 84.88 87 ASP A CA 1
ATOM 698 C C . ASP A 1 87 ? 3.629 -5.640 9.539 1.00 84.88 87 ASP A C 1
ATOM 700 O O . ASP A 1 87 ? 4.368 -6.203 10.342 1.00 84.88 87 ASP A O 1
ATOM 704 N N . VAL A 1 88 ? 3.457 -6.103 8.293 1.00 85.56 88 VAL A N 1
ATOM 705 C CA . VAL A 1 88 ? 4.165 -7.276 7.752 1.00 85.56 88 VAL A CA 1
ATOM 706 C C . VAL A 1 88 ? 5.680 -7.066 7.730 1.00 85.56 88 VAL A C 1
ATOM 708 O O . VAL A 1 88 ? 6.410 -7.920 8.241 1.00 85.56 88 VAL A O 1
ATOM 711 N N . CYS A 1 89 ? 6.147 -5.916 7.230 1.00 82.06 89 CYS A N 1
ATOM 712 C CA . CYS A 1 89 ? 7.575 -5.574 7.192 1.00 82.06 89 CYS A CA 1
ATOM 713 C C . CYS A 1 89 ? 8.203 -5.578 8.594 1.00 82.06 89 CYS A C 1
ATOM 715 O O . CYS A 1 89 ? 9.296 -6.106 8.783 1.00 82.06 89 CYS A O 1
ATOM 717 N N . ARG A 1 90 ? 7.496 -5.038 9.595 1.00 83.25 90 ARG A N 1
ATOM 718 C CA . ARG A 1 90 ? 7.946 -5.019 10.998 1.00 83.25 90 ARG A CA 1
ATOM 719 C C . ARG A 1 90 ? 8.055 -6.413 11.603 1.00 83.25 90 ARG A C 1
ATOM 721 O O . ARG A 1 90 ? 8.925 -6.645 12.432 1.00 83.25 90 ARG A O 1
ATOM 728 N N . THR A 1 91 ? 7.182 -7.331 11.193 1.00 83.25 91 THR A N 1
ATOM 729 C CA . THR A 1 91 ? 7.206 -8.736 11.637 1.00 83.25 91 THR A CA 1
ATOM 730 C C . THR A 1 91 ? 8.151 -9.618 10.818 1.00 83.25 91 THR A C 1
ATOM 732 O O . THR A 1 91 ? 8.128 -10.833 10.969 1.00 83.25 91 THR A O 1
ATOM 735 N N . GLY A 1 92 ? 8.946 -9.044 9.906 1.00 75.25 92 GLY A N 1
ATOM 736 C CA . GLY A 1 92 ? 9.842 -9.820 9.046 1.00 75.25 92 GLY A CA 1
ATOM 737 C C . GLY A 1 92 ? 9.115 -10.781 8.099 1.00 75.25 92 GLY A C 1
ATOM 738 O O . GLY A 1 92 ? 9.653 -11.835 7.773 1.00 75.25 92 GLY A O 1
ATOM 739 N N . GLY A 1 93 ? 7.887 -10.456 7.679 1.00 73.31 93 GLY A N 1
ATOM 740 C CA . GLY A 1 93 ? 7.133 -11.282 6.729 1.00 73.31 93 GLY A CA 1
ATOM 741 C C . GLY A 1 93 ? 6.344 -12.445 7.343 1.00 73.31 93 GLY A C 1
ATOM 742 O O . GLY A 1 93 ? 5.749 -13.227 6.602 1.00 73.31 93 GLY A O 1
ATOM 743 N N . GLU A 1 94 ? 6.297 -12.571 8.675 1.00 75.69 94 GLU A N 1
ATOM 744 C CA . GLU A 1 94 ? 5.550 -13.642 9.355 1.00 75.69 94 GLU A CA 1
ATOM 745 C C . GLU A 1 94 ? 4.044 -13.577 9.044 1.00 75.69 94 GLU A C 1
ATOM 747 O O . GLU A 1 94 ? 3.379 -14.589 8.802 1.00 75.69 94 GLU A O 1
ATOM 752 N N . LYS A 1 95 ? 3.497 -12.359 8.998 1.00 77.69 95 LYS A N 1
ATOM 753 C CA . LYS A 1 95 ? 2.109 -12.116 8.603 1.00 77.69 95 LYS A CA 1
ATOM 754 C C . LYS A 1 95 ? 2.019 -11.916 7.096 1.00 77.69 95 LYS A C 1
ATOM 756 O O . LYS A 1 95 ? 2.876 -11.303 6.475 1.00 77.69 95 LYS A O 1
ATOM 761 N N . LYS A 1 96 ? 0.927 -12.389 6.495 1.00 80.88 96 LYS A N 1
ATOM 762 C CA . LYS A 1 96 ? 0.639 -12.139 5.078 1.00 80.88 96 LYS A CA 1
ATOM 763 C C . LYS A 1 96 ? -0.246 -10.913 4.939 1.00 80.88 96 LYS A C 1
ATOM 765 O O . LYS A 1 96 ? -1.280 -10.806 5.600 1.00 80.88 96 LYS A O 1
ATOM 770 N N . VAL A 1 97 ? 0.135 -10.008 4.045 1.00 84.81 97 VAL A N 1
ATOM 771 C CA . VAL A 1 97 ? -0.683 -8.838 3.737 1.00 84.81 97 VAL A CA 1
ATOM 772 C C . VAL A 1 97 ? -1.927 -9.255 2.959 1.00 84.81 97 VAL A C 1
ATOM 774 O O . VAL A 1 97 ? -1.889 -10.055 2.022 1.00 84.81 97 VAL A O 1
ATOM 777 N N . LYS A 1 98 ? -3.074 -8.714 3.360 1.00 87.31 98 LYS A N 1
ATOM 778 C CA . LYS A 1 98 ? -4.346 -9.039 2.727 1.00 87.31 98 LYS A CA 1
ATOM 779 C C . LYS A 1 98 ? -4.533 -8.220 1.453 1.00 87.31 98 LYS A C 1
ATOM 781 O O . LYS A 1 98 ? -4.713 -7.005 1.510 1.00 87.31 98 LYS A O 1
ATOM 786 N N . VAL A 1 99 ? -4.581 -8.905 0.311 1.00 86.94 99 VAL A N 1
ATOM 787 C CA . VAL A 1 99 ? -4.983 -8.320 -0.976 1.00 86.94 99 VAL A CA 1
ATOM 788 C C . VAL A 1 99 ? -6.490 -8.499 -1.162 1.00 86.94 99 VAL A C 1
ATOM 790 O O . VAL A 1 99 ? -7.003 -9.616 -1.266 1.00 86.94 99 VAL A O 1
ATOM 793 N N . TRP A 1 100 ? -7.231 -7.397 -1.196 1.00 85.94 100 TRP A N 1
ATOM 794 C CA . TRP A 1 100 ? -8.690 -7.418 -1.240 1.00 85.94 100 TRP A CA 1
ATOM 795 C C . TRP A 1 100 ? -9.213 -7.550 -2.679 1.00 85.94 100 TRP A C 1
ATOM 797 O O . TRP A 1 100 ? -8.690 -6.956 -3.619 1.00 85.94 100 TRP A O 1
ATOM 807 N N . LYS A 1 101 ? -10.291 -8.326 -2.859 1.00 84.06 101 LYS A N 1
ATOM 808 C CA . LYS A 1 101 ? -10.971 -8.515 -4.160 1.00 84.06 101 LYS A CA 1
ATOM 809 C C . LYS A 1 101 ? -12.166 -7.580 -4.377 1.00 84.06 101 LYS A C 1
ATOM 811 O O . LYS A 1 101 ? -12.736 -7.585 -5.460 1.00 84.06 101 LYS A O 1
ATOM 816 N N . SER A 1 102 ? -12.583 -6.851 -3.345 1.00 84.38 102 SER A N 1
ATOM 817 C CA . SER A 1 102 ? -13.748 -5.963 -3.361 1.00 84.38 102 SER A CA 1
ATOM 818 C C . SER A 1 102 ? -13.348 -4.636 -2.741 1.00 84.38 102 SER A C 1
ATOM 820 O O . SER A 1 102 ? -12.885 -4.618 -1.595 1.00 84.38 102 SER A O 1
ATOM 822 N N . PHE A 1 103 ? -13.542 -3.546 -3.484 1.00 82.81 103 PHE A N 1
ATOM 823 C CA . PHE A 1 103 ? -13.232 -2.211 -2.988 1.00 82.81 103 PHE A CA 1
ATOM 824 C C . PHE A 1 103 ? -14.159 -1.835 -1.830 1.00 82.81 103 PHE A C 1
ATOM 826 O O . PHE A 1 103 ? -13.665 -1.351 -0.818 1.00 82.81 103 PHE A O 1
ATOM 833 N N . LYS A 1 104 ? -15.453 -2.188 -1.883 1.00 83.38 104 LYS A N 1
ATOM 834 C CA . LYS A 1 104 ? -16.376 -2.014 -0.742 1.00 83.38 104 LYS A CA 1
ATOM 835 C C . LYS A 1 104 ? -15.842 -2.625 0.563 1.00 83.38 104 LYS A C 1
ATOM 837 O O . LYS A 1 104 ? -15.786 -1.940 1.580 1.00 83.38 104 LYS A O 1
ATOM 842 N N . LYS A 1 105 ? -15.404 -3.893 0.540 1.00 87.69 105 LYS A N 1
ATOM 843 C CA . LYS A 1 105 ? -14.863 -4.570 1.738 1.00 87.69 105 LYS A CA 1
ATOM 844 C C . LYS A 1 105 ? -13.546 -3.951 2.213 1.00 87.69 105 LYS A C 1
ATOM 846 O O . LYS A 1 105 ? -13.325 -3.829 3.413 1.00 87.69 105 LYS A O 1
ATOM 851 N N . PHE A 1 106 ? -12.685 -3.564 1.276 1.00 86.31 106 PHE A N 1
ATOM 852 C CA . PHE A 1 106 ? -11.425 -2.888 1.575 1.00 86.31 106 PHE A CA 1
ATOM 853 C C . PHE A 1 106 ? -11.633 -1.501 2.201 1.00 86.31 106 PHE A C 1
ATOM 855 O O . PHE A 1 106 ? -10.936 -1.142 3.151 1.00 86.31 106 PHE A O 1
ATOM 862 N N . SER A 1 107 ? -12.599 -0.741 1.681 1.00 82.56 107 SER A N 1
ATOM 863 C CA . SER A 1 107 ? -12.942 0.593 2.165 1.00 82.56 107 SER A CA 1
ATOM 864 C C . SER A 1 107 ? -13.525 0.526 3.573 1.00 82.56 107 SER A C 1
ATOM 866 O O . SER A 1 107 ? -12.979 1.170 4.464 1.00 82.56 107 SER A O 1
ATOM 868 N N . ALA A 1 108 ? -14.512 -0.348 3.807 1.00 85.31 108 ALA A N 1
ATOM 869 C CA . ALA A 1 108 ? -15.060 -0.596 5.143 1.00 85.31 108 ALA A CA 1
ATOM 870 C C . ALA A 1 108 ? -13.950 -0.974 6.136 1.00 85.31 108 ALA A C 1
ATOM 872 O O . ALA A 1 108 ? -13.781 -0.324 7.159 1.00 85.31 108 ALA A O 1
ATOM 873 N N . TYR A 1 109 ? -13.087 -1.934 5.782 1.00 87.56 109 TYR A N 1
ATOM 874 C CA . TYR A 1 109 ? -11.955 -2.306 6.633 1.00 87.56 109 TYR A CA 1
ATOM 875 C C . TYR A 1 109 ? -11.026 -1.126 6.940 1.00 87.56 109 TYR A C 1
ATOM 877 O O . TYR A 1 109 ? -10.618 -0.939 8.077 1.00 87.56 109 TYR A O 1
ATOM 885 N N . THR A 1 110 ? -10.686 -0.311 5.946 1.00 84.50 110 THR A N 1
ATOM 886 C CA . THR A 1 110 ? -9.719 0.777 6.137 1.00 84.50 110 THR A CA 1
ATOM 887 C C . THR A 1 110 ? -10.308 1.980 6.883 1.00 84.50 110 THR A C 1
ATOM 889 O O . THR A 1 110 ? -9.584 2.678 7.599 1.00 84.50 110 THR A O 1
ATOM 892 N N . LEU A 1 111 ? -11.603 2.249 6.713 1.00 81.38 111 LEU A N 1
ATOM 893 C CA . LEU A 1 111 ? -12.285 3.392 7.321 1.00 81.38 111 LEU A CA 1
ATOM 894 C C . LEU A 1 111 ? -12.837 3.077 8.713 1.00 81.38 111 LEU A C 1
ATOM 896 O O . LEU A 1 111 ? -12.777 3.941 9.584 1.00 81.38 111 LEU A O 1
ATOM 900 N N . GLU A 1 112 ? -13.347 1.866 8.927 1.00 83.44 112 GLU A N 1
ATOM 901 C CA . GLU A 1 112 ? -14.063 1.494 10.152 1.00 83.44 112 GLU A CA 1
ATOM 902 C C . GLU A 1 112 ? -13.146 0.842 11.193 1.00 83.44 112 GLU A C 1
ATOM 904 O O . GLU A 1 112 ? -13.406 0.958 12.388 1.00 83.44 112 GLU A O 1
ATOM 909 N N . GLN A 1 113 ? -12.051 0.187 10.780 1.00 82.56 113 GLN A N 1
ATOM 910 C CA . GLN A 1 113 ? -11.140 -0.448 11.735 1.00 82.56 113 GLN A CA 1
ATOM 911 C C . GLN A 1 113 ? -10.220 0.582 12.409 1.00 82.56 113 GLN A C 1
ATOM 913 O O . GLN A 1 113 ? -9.467 1.294 11.721 1.00 82.56 113 GLN A O 1
ATOM 918 N N . PRO A 1 114 ? -10.194 0.628 13.755 1.00 80.56 114 PRO A N 1
ATOM 919 C CA . PRO A 1 114 ? -9.276 1.481 14.494 1.00 80.56 114 PRO A CA 1
ATOM 920 C C . PRO A 1 114 ? -7.825 1.227 14.081 1.00 80.56 114 PRO A C 1
ATOM 922 O O . PRO A 1 114 ? -7.362 0.093 13.994 1.00 80.56 114 PRO A O 1
ATOM 925 N N . GLY A 1 115 ? -7.085 2.300 13.800 1.00 77.88 115 GLY A N 1
ATOM 926 C CA . GLY A 1 115 ? -5.673 2.184 13.440 1.00 77.88 115 GLY A CA 1
ATOM 927 C C . GLY A 1 115 ? -5.404 1.595 12.049 1.00 77.88 115 GLY A C 1
ATOM 928 O O . GLY A 1 115 ? -4.251 1.287 11.755 1.00 77.88 115 GLY A O 1
ATOM 929 N N . LYS A 1 116 ? -6.399 1.475 11.161 1.00 82.19 116 LYS A N 1
ATOM 930 C CA . LYS A 1 116 ? -6.174 1.140 9.736 1.00 82.19 116 LYS A CA 1
ATOM 931 C C . LYS A 1 116 ? -6.371 2.324 8.791 1.00 82.19 116 LYS A C 1
ATOM 933 O O . LYS A 1 116 ? -5.873 2.294 7.666 1.00 82.19 116 LYS A O 1
ATOM 938 N N . THR A 1 117 ? -6.992 3.399 9.270 1.00 76.62 117 THR A N 1
ATOM 939 C CA . THR A 1 117 ? -7.171 4.655 8.531 1.00 76.62 117 THR A CA 1
ATOM 940 C C . THR A 1 117 ? -5.886 5.488 8.502 1.00 76.62 117 THR A C 1
ATOM 942 O O . THR A 1 117 ? -5.076 5.456 9.434 1.00 76.62 117 THR A O 1
ATOM 945 N N . PHE A 1 118 ? -5.721 6.294 7.453 1.00 72.44 118 PHE A N 1
ATOM 946 C CA . PHE A 1 118 ? -4.568 7.171 7.253 1.00 72.44 118 PHE A CA 1
ATOM 947 C C . PHE A 1 118 ? -5.002 8.587 6.855 1.00 72.44 118 PHE A C 1
ATOM 949 O O . PHE A 1 118 ? -6.025 8.784 6.197 1.00 72.44 118 PHE A O 1
ATOM 956 N N . ASN A 1 119 ? -4.207 9.591 7.235 1.00 75.06 119 ASN A N 1
ATOM 957 C CA . ASN A 1 119 ? -4.398 10.952 6.746 1.00 75.06 119 ASN A CA 1
ATOM 958 C C . ASN A 1 119 ? -3.886 11.049 5.299 1.00 75.06 119 ASN A C 1
ATOM 960 O O . ASN A 1 119 ? -2.679 11.073 5.058 1.00 75.06 119 ASN A O 1
ATOM 964 N N . TRP A 1 120 ? -4.812 11.107 4.338 1.00 69.94 120 TRP A N 1
ATOM 965 C CA . TRP A 1 120 ? -4.493 11.165 2.907 1.00 69.94 120 TRP A CA 1
ATOM 966 C C . TRP A 1 120 ? -3.569 12.336 2.555 1.00 69.94 120 TRP A C 1
ATOM 968 O O . TRP A 1 120 ? -2.592 12.143 1.838 1.00 69.94 120 TRP A O 1
ATOM 978 N N . ARG A 1 121 ? -3.849 13.538 3.085 1.00 73.56 121 ARG A N 1
ATOM 979 C CA . ARG A 1 121 ? -3.088 14.757 2.762 1.00 73.56 121 ARG A CA 1
ATOM 980 C C . ARG A 1 121 ? -1.614 14.608 3.128 1.00 73.56 121 ARG A C 1
ATOM 982 O O . ARG A 1 121 ? -0.746 15.017 2.363 1.00 73.56 121 ARG A O 1
ATOM 989 N N . GLU A 1 122 ? -1.339 14.007 4.281 1.00 75.94 122 GLU A N 1
ATOM 990 C CA . GLU A 1 122 ? 0.025 13.774 4.752 1.00 75.94 122 GLU A CA 1
ATOM 991 C C . GLU A 1 122 ? 0.729 12.668 3.957 1.00 75.94 122 GLU A C 1
ATOM 993 O O . GLU A 1 122 ? 1.904 12.795 3.605 1.00 75.94 122 GLU A O 1
ATOM 998 N N . ALA A 1 123 ? -0.008 11.609 3.617 1.00 68.94 123 ALA A N 1
ATOM 999 C CA . ALA A 1 123 ? 0.518 10.482 2.863 1.00 68.94 123 ALA A CA 1
ATOM 1000 C C . ALA A 1 123 ? 0.843 10.848 1.397 1.00 68.94 123 ALA A C 1
ATOM 1002 O O . ALA A 1 123 ? 1.755 10.276 0.809 1.00 68.94 123 ALA A O 1
ATOM 1003 N N . THR A 1 124 ? 0.175 11.844 0.806 1.00 71.12 124 THR A N 1
ATOM 1004 C CA . THR A 1 124 ? 0.475 12.316 -0.560 1.00 71.12 124 THR A CA 1
ATOM 1005 C C . THR A 1 124 ? 1.647 13.290 -0.675 1.00 71.12 124 THR A C 1
ATOM 1007 O O . THR A 1 124 ? 2.000 13.671 -1.791 1.00 71.12 124 THR A O 1
ATOM 1010 N N . LYS A 1 125 ? 2.264 13.712 0.436 1.00 76.81 125 LYS A N 1
ATOM 1011 C CA . LYS A 1 125 ? 3.409 14.632 0.380 1.00 76.81 125 LYS A CA 1
ATOM 1012 C C . LYS A 1 125 ? 4.621 14.002 -0.336 1.00 76.81 125 LYS A C 1
ATOM 1014 O O . LYS A 1 125 ? 4.767 12.773 -0.340 1.00 76.81 125 LYS A O 1
ATOM 1019 N N . PRO A 1 126 ? 5.504 14.821 -0.943 1.00 64.19 126 PRO A N 1
ATOM 1020 C CA . PRO A 1 126 ? 6.739 14.345 -1.563 1.00 64.19 126 PRO A CA 1
ATOM 1021 C C . PRO A 1 126 ? 7.532 13.411 -0.629 1.00 64.19 126 PRO A C 1
ATOM 1023 O O . PRO A 1 126 ? 7.599 13.684 0.570 1.00 64.19 1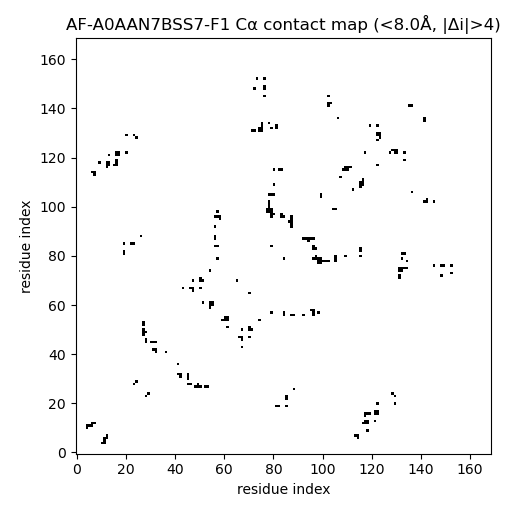26 PRO A O 1
ATOM 1026 N N . PRO A 1 127 ? 8.113 12.306 -1.142 1.00 59.78 127 PRO A N 1
ATOM 1027 C CA . PRO A 1 127 ? 8.324 11.974 -2.559 1.00 59.78 127 PRO A CA 1
ATOM 1028 C C . PRO A 1 127 ? 7.118 11.344 -3.291 1.00 59.78 127 PRO A C 1
ATOM 1030 O O . PRO A 1 127 ? 7.268 10.890 -4.422 1.00 59.78 127 PRO A O 1
ATOM 1033 N N . GLY A 1 128 ? 5.925 11.282 -2.682 1.00 65.12 128 GLY A N 1
ATOM 1034 C CA . GLY A 1 128 ? 4.710 10.787 -3.350 1.00 65.12 128 GLY A CA 1
ATOM 1035 C C . GLY A 1 128 ? 4.694 9.273 -3.606 1.00 65.12 128 GLY A C 1
ATOM 1036 O O . GLY A 1 128 ? 3.828 8.767 -4.314 1.00 65.12 128 GLY A O 1
ATOM 1037 N N . ILE A 1 129 ? 5.633 8.533 -3.015 1.00 65.25 129 ILE A N 1
ATOM 1038 C CA . ILE A 1 129 ? 5.739 7.072 -3.123 1.00 65.25 129 ILE A CA 1
ATOM 1039 C C . ILE A 1 129 ? 4.466 6.408 -2.592 1.00 65.25 129 ILE A C 1
ATOM 1041 O O . ILE A 1 129 ? 3.873 5.568 -3.272 1.00 65.25 129 ILE A O 1
ATOM 1045 N N . LEU A 1 130 ? 3.991 6.858 -1.424 1.00 63.53 130 LEU A N 1
ATOM 1046 C CA . LEU A 1 130 ? 2.743 6.367 -0.849 1.00 63.53 130 LEU A CA 1
ATOM 1047 C C . LEU A 1 130 ? 1.551 6.670 -1.750 1.00 63.53 130 LEU A C 1
ATOM 1049 O O . LEU A 1 130 ? 0.670 5.835 -1.840 1.00 63.53 130 LEU A O 1
ATOM 1053 N N . ALA A 1 131 ? 1.526 7.787 -2.484 1.00 65.75 131 ALA A N 1
ATOM 1054 C CA . ALA A 1 131 ? 0.395 8.128 -3.354 1.00 65.75 131 ALA A CA 1
ATOM 1055 C C . ALA A 1 131 ? 0.080 7.041 -4.402 1.00 65.75 131 ALA A C 1
ATOM 1057 O O . ALA A 1 131 ? -1.051 6.958 -4.869 1.00 65.75 131 ALA A O 1
ATOM 1058 N N . SER A 1 132 ? 1.054 6.187 -4.743 1.00 62.97 132 SER A N 1
ATOM 1059 C CA . SER A 1 132 ? 0.839 5.026 -5.622 1.00 62.97 132 SER A CA 1
ATOM 1060 C C . SER A 1 132 ? 0.148 3.848 -4.913 1.00 62.97 132 SER A C 1
ATOM 1062 O O . SER A 1 132 ? -0.521 3.057 -5.568 1.00 62.97 132 SER A O 1
ATOM 1064 N N . LEU A 1 133 ? 0.306 3.746 -3.591 1.00 65.44 133 LEU A N 1
ATOM 1065 C CA . LEU A 1 133 ? -0.253 2.716 -2.705 1.00 65.44 133 LEU A CA 1
ATOM 1066 C C . LEU A 1 133 ? -1.595 3.125 -2.086 1.00 65.44 133 LEU A C 1
ATOM 1068 O O . LEU A 1 133 ? -2.338 2.282 -1.591 1.00 65.44 133 LEU A O 1
ATOM 1072 N N . LEU A 1 134 ? -1.908 4.421 -2.067 1.00 68.19 134 LEU A N 1
ATOM 1073 C CA . LEU A 1 134 ? -3.164 4.905 -1.517 1.00 68.19 134 LEU A CA 1
ATOM 1074 C C . LEU A 1 134 ? -4.257 4.785 -2.586 1.00 68.19 134 LEU A C 1
ATOM 1076 O O . LEU A 1 134 ? -4.236 5.465 -3.614 1.00 68.19 134 LEU A O 1
ATOM 1080 N N . HIS A 1 135 ? -5.262 3.956 -2.326 1.00 65.81 135 HIS A N 1
ATOM 1081 C CA . HIS A 1 135 ? -6.504 4.004 -3.092 1.00 65.81 135 HIS A CA 1
ATOM 1082 C C . HIS A 1 135 ? -7.369 5.129 -2.552 1.00 65.81 135 HIS A C 1
ATOM 1084 O O . HIS A 1 135 ? -7.519 5.269 -1.340 1.00 65.81 135 HIS A O 1
ATOM 1090 N N . ARG A 1 136 ? -7.968 5.927 -3.435 1.00 61.28 136 ARG A N 1
ATOM 1091 C CA . ARG A 1 136 ? -8.907 6.970 -3.024 1.00 61.28 136 ARG A CA 1
ATOM 1092 C C . ARG A 1 136 ? -10.169 6.302 -2.464 1.00 61.28 136 ARG A C 1
ATOM 1094 O O . ARG A 1 136 ? -11.034 5.889 -3.221 1.00 61.28 136 ARG A O 1
ATOM 1101 N N . LEU A 1 137 ? -10.238 6.163 -1.140 1.00 59.75 137 LEU A N 1
ATOM 1102 C CA . LEU A 1 137 ? -11.283 5.406 -0.429 1.00 59.75 137 LEU A CA 1
ATOM 1103 C C . LEU A 1 137 ? -12.671 6.066 -0.457 1.00 59.75 137 LEU A C 1
ATOM 1105 O O . LEU A 1 137 ? -13.662 5.403 -0.171 1.00 59.75 137 LEU A O 1
ATOM 1109 N N . LEU A 1 138 ? -12.726 7.360 -0.787 1.00 48.81 138 LEU A N 1
ATOM 1110 C CA . LEU A 1 138 ? -13.921 8.213 -0.732 1.00 48.81 138 LEU A CA 1
ATOM 1111 C C . LEU A 1 138 ? -14.463 8.591 -2.121 1.00 48.81 138 LEU A C 1
ATOM 1113 O O . LEU A 1 138 ? -15.269 9.506 -2.234 1.00 48.81 138 LEU A O 1
ATOM 1117 N N . ASP A 1 139 ? -13.974 7.956 -3.186 1.00 55.59 139 ASP A N 1
ATOM 1118 C CA . ASP A 1 139 ? -14.471 8.212 -4.539 1.00 55.59 139 ASP A CA 1
ATOM 1119 C C . ASP A 1 139 ? -15.676 7.285 -4.801 1.00 55.59 139 ASP A C 1
ATOM 1121 O O . ASP A 1 139 ? -15.483 6.064 -4.771 1.00 55.59 139 ASP A O 1
ATOM 1125 N N . PRO A 1 140 ? -16.903 7.801 -5.026 1.00 51.47 140 PRO A N 1
ATOM 1126 C CA . PRO A 1 140 ? -18.044 6.965 -5.407 1.00 51.47 140 PRO A CA 1
ATOM 1127 C C . PRO A 1 140 ? -17.783 6.204 -6.720 1.00 51.47 140 PRO A C 1
ATOM 1129 O O . PRO A 1 140 ? -18.243 5.072 -6.867 1.00 51.47 140 PRO A O 1
ATOM 1132 N N . ASP A 1 141 ? -16.925 6.736 -7.602 1.00 60.09 141 ASP A N 1
ATOM 1133 C CA . ASP A 1 141 ? -16.451 6.048 -8.812 1.00 60.09 141 ASP A CA 1
ATOM 1134 C C . ASP A 1 141 ? -15.256 5.117 -8.545 1.00 60.09 141 ASP A C 1
ATOM 1136 O O . ASP A 1 141 ? -14.691 4.527 -9.470 1.00 60.09 141 ASP A O 1
ATOM 1140 N N . GLY A 1 142 ? -14.816 4.985 -7.290 1.00 65.12 142 GLY A N 1
ATOM 1141 C CA . GLY A 1 142 ? -13.632 4.217 -6.904 1.00 65.12 142 GLY A CA 1
ATOM 1142 C C . GLY A 1 142 ? -13.722 2.747 -7.311 1.00 65.12 142 GLY A C 1
ATOM 1143 O O . GLY A 1 142 ? -12.746 2.186 -7.807 1.00 65.12 142 GLY A O 1
ATOM 1144 N N . GLU A 1 143 ? -14.908 2.144 -7.193 1.00 68.94 143 GLU A N 1
ATOM 1145 C CA . GLU A 1 143 ? -15.173 0.773 -7.647 1.00 68.94 143 GLU A CA 1
ATOM 1146 C C . GLU A 1 143 ? -15.125 0.670 -9.184 1.00 68.94 143 GLU A C 1
ATOM 1148 O O . GLU A 1 143 ? -14.554 -0.283 -9.713 1.00 68.94 143 GLU A O 1
ATOM 1153 N N . ALA A 1 144 ? -15.661 1.656 -9.915 1.00 72.31 144 ALA A N 1
ATOM 1154 C CA . ALA A 1 144 ? -15.644 1.678 -11.380 1.00 72.31 144 ALA A CA 1
ATOM 1155 C C . ALA A 1 144 ? -14.214 1.830 -11.927 1.00 72.31 144 ALA A C 1
ATOM 1157 O O . ALA A 1 144 ? -13.762 1.007 -12.724 1.00 72.31 144 ALA A O 1
ATOM 1158 N N . LYS A 1 145 ? -13.456 2.807 -11.413 1.00 71.12 145 LYS A N 1
ATOM 1159 C CA . LYS A 1 145 ? -12.036 3.018 -11.747 1.00 71.12 145 LYS A CA 1
ATOM 1160 C C . LYS A 1 145 ? -11.177 1.812 -11.367 1.00 71.12 145 LYS A C 1
ATOM 1162 O O . LYS A 1 145 ? -10.232 1.465 -12.074 1.00 71.12 145 LYS A O 1
ATOM 1167 N N . TRP A 1 146 ? -11.488 1.153 -10.248 1.00 72.12 146 TRP A N 1
ATOM 1168 C CA . TRP A 1 146 ? -10.798 -0.074 -9.855 1.00 72.12 146 TRP A CA 1
ATOM 1169 C C . TRP A 1 146 ? -11.069 -1.220 -10.835 1.00 72.12 146 TRP A C 1
ATOM 1171 O O . TRP A 1 146 ? -10.124 -1.893 -11.254 1.00 72.12 146 TRP A O 1
ATOM 1181 N N . LYS A 1 147 ? -12.328 -1.420 -11.244 1.00 76.81 147 LYS A N 1
ATOM 1182 C CA . LYS A 1 147 ? -12.688 -2.418 -12.263 1.00 76.81 147 LYS A CA 1
ATOM 1183 C C . LYS A 1 147 ? -11.978 -2.142 -13.588 1.00 76.81 147 LYS A C 1
ATOM 1185 O O . LYS A 1 147 ? -11.403 -3.069 -14.151 1.00 76.81 147 LYS A O 1
ATOM 1190 N N . GLU A 1 148 ? -11.943 -0.887 -14.032 1.00 79.75 148 GLU A N 1
ATOM 1191 C CA . GLU A 1 148 ? -11.234 -0.480 -15.251 1.00 79.75 148 GLU A CA 1
ATOM 1192 C C . GLU A 1 148 ? -9.733 -0.806 -15.173 1.00 79.75 148 GLU A C 1
ATOM 1194 O O . GLU A 1 148 ? -9.187 -1.463 -16.060 1.00 79.75 148 GLU A O 1
ATOM 1199 N N . ASN A 1 149 ? -9.059 -0.421 -14.083 1.00 75.00 149 ASN A N 1
ATOM 1200 C CA . ASN A 1 149 ? -7.640 -0.727 -13.884 1.00 75.00 149 ASN A CA 1
ATOM 1201 C C . ASN A 1 149 ? -7.370 -2.234 -13.842 1.00 75.00 149 ASN A C 1
ATOM 1203 O O . ASN A 1 149 ? -6.366 -2.702 -14.380 1.00 75.00 149 ASN A O 1
ATOM 1207 N N . ARG A 1 150 ? -8.258 -3.008 -13.209 1.00 75.31 150 ARG A N 1
ATOM 1208 C CA . ARG A 1 150 ? -8.143 -4.468 -13.158 1.00 75.31 150 ARG A CA 1
ATOM 1209 C C . ARG A 1 150 ? -8.289 -5.093 -14.543 1.00 75.31 150 ARG A C 1
ATOM 1211 O O . ARG A 1 150 ? -7.565 -6.036 -14.854 1.00 75.31 150 ARG A O 1
ATOM 1218 N N . GLU A 1 151 ? -9.196 -4.576 -15.363 1.00 80.62 151 GLU A N 1
ATOM 1219 C CA . GLU A 1 151 ? -9.385 -5.046 -16.734 1.00 80.62 151 GLU A CA 1
ATOM 1220 C C . GLU A 1 151 ? -8.192 -4.676 -17.620 1.00 80.62 151 GLU A C 1
ATOM 1222 O O . GLU A 1 151 ? -7.671 -5.516 -18.351 1.00 80.62 151 GLU A O 1
ATOM 1227 N N . ARG A 1 152 ? -7.659 -3.459 -17.471 1.00 79.44 152 ARG A N 1
ATOM 1228 C CA . ARG A 1 152 ? -6.399 -3.056 -18.109 1.00 79.44 152 ARG A CA 1
ATOM 1229 C C . ARG A 1 152 ? -5.260 -4.010 -17.750 1.00 79.44 152 ARG A C 1
ATOM 1231 O O . ARG A 1 152 ? -4.534 -4.437 -18.641 1.00 79.44 152 ARG A O 1
ATOM 1238 N N . GLN A 1 153 ? -5.133 -4.382 -16.476 1.00 72.69 153 GLN A N 1
ATOM 1239 C CA . GLN A 1 153 ? -4.118 -5.339 -16.037 1.00 72.69 153 GLN A CA 1
ATOM 1240 C C . GLN A 1 153 ? -4.301 -6.708 -16.698 1.00 72.69 153 GLN A C 1
ATOM 1242 O O . GLN A 1 153 ? -3.337 -7.259 -17.216 1.00 72.69 153 GLN A O 1
ATOM 1247 N N . ARG A 1 154 ? -5.533 -7.231 -16.753 1.00 76.00 154 ARG A N 1
ATOM 1248 C CA . ARG A 1 154 ? -5.819 -8.488 -17.464 1.00 76.00 154 ARG A CA 1
ATOM 1249 C C . ARG A 1 154 ? -5.408 -8.422 -18.930 1.00 76.00 154 ARG A C 1
ATOM 1251 O O . ARG A 1 154 ? -4.845 -9.384 -19.433 1.00 76.00 154 ARG A O 1
ATOM 1258 N N . ARG A 1 155 ? -5.652 -7.296 -19.610 1.00 78.75 155 ARG A N 1
ATOM 1259 C CA . ARG A 1 155 ? -5.224 -7.101 -21.005 1.00 78.75 155 ARG A CA 1
ATOM 1260 C C . ARG A 1 155 ? -3.704 -7.104 -21.147 1.00 78.75 155 ARG A C 1
ATOM 1262 O O . ARG A 1 155 ? -3.199 -7.717 -22.080 1.00 78.75 155 ARG A O 1
ATOM 1269 N N . LEU A 1 156 ? -2.977 -6.463 -20.230 1.00 71.94 156 LEU A N 1
ATOM 1270 C CA . LEU A 1 156 ? -1.510 -6.507 -20.210 1.00 71.94 156 LEU A CA 1
ATOM 1271 C C . LEU A 1 156 ? -0.995 -7.935 -19.980 1.00 71.94 156 LEU A C 1
ATOM 1273 O O . LEU A 1 156 ? -0.113 -8.389 -20.706 1.00 71.94 156 LEU A O 1
ATOM 1277 N N . ASP A 1 157 ? -1.588 -8.660 -19.028 1.00 68.38 157 ASP A N 1
ATOM 1278 C CA . ASP A 1 157 ? -1.237 -10.052 -18.734 1.00 68.38 157 ASP A CA 1
ATOM 1279 C C . ASP A 1 157 ? -1.513 -10.965 -19.948 1.00 68.38 157 ASP A C 1
ATOM 1281 O O . ASP A 1 157 ? -0.668 -11.779 -20.317 1.00 68.38 157 ASP A O 1
ATOM 1285 N N . LEU A 1 158 ? -2.655 -10.790 -20.627 1.00 67.25 158 LEU A N 1
ATOM 1286 C CA . LEU A 1 158 ? -3.006 -11.520 -21.854 1.00 67.25 158 LEU A CA 1
ATOM 1287 C C . LEU A 1 158 ? -2.051 -11.204 -23.011 1.00 67.25 158 LEU A C 1
ATOM 1289 O O . LEU A 1 158 ? -1.560 -12.124 -23.664 1.00 67.25 158 LEU A O 1
ATOM 1293 N N . ASN A 1 159 ? -1.735 -9.928 -23.242 1.00 64.94 159 ASN A N 1
ATOM 1294 C CA . ASN A 1 159 ? -0.796 -9.520 -24.289 1.00 64.94 159 ASN A CA 1
ATOM 1295 C C . ASN A 1 159 ? 0.603 -10.111 -24.060 1.00 64.94 159 ASN A C 1
ATOM 1297 O O . ASN A 1 159 ? 1.274 -10.490 -25.018 1.00 64.94 159 ASN A O 1
ATOM 1301 N N . LYS A 1 160 ? 1.022 -10.258 -22.798 1.00 61.28 160 LYS A N 1
ATOM 1302 C CA . LYS A 1 160 ? 2.286 -10.905 -22.437 1.00 61.28 160 LYS A CA 1
ATOM 1303 C C . LYS A 1 160 ? 2.287 -12.415 -22.708 1.00 61.28 160 LYS A C 1
ATOM 1305 O O . LYS A 1 160 ? 3.302 -12.950 -23.146 1.00 61.28 160 LYS A O 1
ATOM 1310 N N . VAL A 1 161 ? 1.161 -13.103 -22.497 1.00 58.09 161 VAL A N 1
ATOM 1311 C CA . VAL A 1 161 ? 1.014 -14.534 -22.836 1.00 58.09 161 VAL A CA 1
ATOM 1312 C C . VAL A 1 161 ? 1.022 -14.750 -24.354 1.00 58.09 161 VAL A C 1
ATOM 1314 O O . VAL A 1 161 ? 1.631 -15.705 -24.831 1.00 58.09 161 VAL A O 1
ATOM 1317 N N . ILE A 1 162 ? 0.397 -13.850 -25.119 1.00 54.44 162 ILE A N 1
ATOM 1318 C CA . ILE A 1 162 ? 0.333 -13.933 -26.588 1.00 54.44 162 ILE A CA 1
ATOM 1319 C C . ILE A 1 162 ? 1.693 -13.600 -27.224 1.00 54.44 162 ILE A C 1
ATOM 1321 O O . ILE A 1 162 ? 2.118 -14.295 -28.143 1.00 54.44 162 ILE A O 1
ATOM 1325 N N . GLY A 1 163 ? 2.426 -12.614 -26.694 1.00 50.38 163 GLY A N 1
ATOM 1326 C CA . GLY A 1 163 ? 3.783 -12.278 -27.149 1.00 50.38 163 GLY A CA 1
ATOM 1327 C C . GLY A 1 163 ? 4.858 -13.323 -26.809 1.00 50.38 163 GLY A C 1
ATOM 1328 O O . GLY A 1 163 ? 5.965 -13.248 -27.331 1.00 50.38 163 GLY A O 1
ATOM 1329 N N . GLY A 1 164 ? 4.548 -14.306 -25.954 1.00 46.53 164 GLY A N 1
ATOM 1330 C CA . GLY A 1 164 ? 5.475 -15.351 -25.500 1.00 46.53 164 GLY A CA 1
ATOM 1331 C C . GLY A 1 164 ? 5.557 -16.606 -26.381 1.00 46.53 164 GLY A C 1
ATOM 1332 O O . GLY A 1 164 ? 6.274 -17.543 -26.033 1.00 46.53 164 GLY A O 1
ATOM 1333 N N . ARG A 1 165 ? 4.848 -16.668 -27.515 1.00 46.22 165 ARG A N 1
ATOM 1334 C CA . ARG A 1 165 ? 4.968 -17.765 -28.492 1.00 46.22 165 ARG A CA 1
ATOM 1335 C C . ARG A 1 165 ? 5.443 -17.219 -29.833 1.00 46.22 165 ARG A C 1
ATOM 1337 O O . ARG A 1 165 ? 4.626 -16.777 -30.623 1.00 46.22 165 ARG A O 1
ATOM 1344 N N . ILE A 1 166 ? 6.755 -17.280 -30.061 1.00 44.47 166 ILE A N 1
ATOM 1345 C CA . ILE A 1 166 ? 7.450 -17.830 -31.244 1.00 44.47 166 ILE A CA 1
ATOM 1346 C C . ILE A 1 166 ? 8.942 -17.507 -31.055 1.00 44.47 166 ILE A C 1
ATOM 1348 O O . ILE A 1 166 ? 9.401 -16.416 -31.354 1.00 44.47 166 ILE A O 1
ATOM 1352 N N . SER A 1 167 ? 9.689 -18.487 -30.553 1.00 34.38 167 SER A N 1
ATOM 1353 C CA . SER A 1 167 ? 11.051 -18.769 -31.014 1.00 34.38 167 SER A CA 1
ATOM 1354 C C . SER A 1 167 ? 11.198 -20.284 -31.011 1.00 34.38 167 SER A C 1
ATOM 1356 O O . SER A 1 167 ? 11.679 -20.894 -30.062 1.00 34.38 167 SER A O 1
ATOM 1358 N N . LYS A 1 168 ? 10.660 -20.902 -32.065 1.00 38.50 168 LYS A N 1
ATOM 1359 C CA . LYS A 1 168 ? 11.146 -22.189 -32.556 1.00 38.50 168 LYS A CA 1
ATOM 1360 C C . LYS A 1 168 ? 11.972 -21.882 -33.797 1.00 38.50 168 LYS A C 1
ATOM 1362 O O . LYS A 1 168 ? 11.386 -21.648 -34.852 1.00 38.50 168 LYS A O 1
ATOM 1367 N N . ARG A 1 169 ? 13.290 -21.881 -33.641 1.00 33.81 169 ARG A N 1
ATOM 1368 C CA . ARG A 1 169 ? 14.271 -22.568 -34.491 1.00 33.81 169 ARG A CA 1
ATOM 1369 C C . ARG A 1 169 ? 15.663 -22.283 -33.959 1.00 33.81 169 ARG A C 1
ATOM 1371 O O . ARG A 1 169 ? 15.916 -21.108 -33.627 1.00 33.81 169 ARG A O 1
#

Organism: NCBI:txid252190

Radius of gyration: 17.7 Å; Cα contacts (8 Å, |Δi|>4): 151; chains: 1; bounding box: 44×37×60 Å

Sequence (169 aa):
TSQNWVPGSQEYKRQRAIAVREEVRFHFFSQSPPKNSHSSKHKARLLLQGYRSLYSEAQIPNPADYSVAECKLAIKAKLVNIVDLIDVCRTGGEKKVKVWKSFKKFSAYTLEQPGKTFNWREATKPPGILASLLHRLLDPDGEAKWKENRERQRRLDLNKVIGGRISKR

Secondary structure (DSSP, 8-state):
----PPTTSHHHHHHHHHHHHHHHHHHHH--PPPTT---HHHHHHHHHHHHHHHHHHTT----TT--HHHHHHHHHTSEE-HHHHHHHHHTTT-SPP-EES-HHHHHHHHHHSTTT---HHHHTSTT-TGGGT---TT-TTHHHHHHHHHHHHHHHHHHHHHTT-----

Solvent-accessible surface area (backbone atoms only — not comparable to full-atom values): 9899 Å² total; per-residue (Å²): 135,86,80,86,59,56,86,86,36,73,66,39,28,38,53,49,22,50,51,52,48,54,46,51,39,54,79,35,46,61,72,58,72,62,96,83,66,80,51,68,66,59,55,50,50,40,52,38,51,20,48,53,52,46,26,60,68,56,70,41,92,71,68,90,82,60,49,61,68,53,49,42,51,59,47,53,51,50,49,46,54,66,55,50,49,49,53,18,59,76,56,74,57,76,50,80,46,66,73,46,93,45,59,71,62,47,35,49,48,29,71,69,38,86,87,47,53,66,32,60,77,62,35,49,42,86,91,35,66,51,48,38,56,56,70,67,75,84,46,90,58,38,59,58,56,43,50,52,45,46,50,52,48,51,50,53,56,49,52,53,60,61,71,68,71,81,87,87,129

Foldseek 3Di:
DPPPDDFPDPVNQLVVLVVLLVLLCVQQQVPQPDPPPPDPVVNQVSLLRSLQSLCVLQVHDRDPPDGSVRSLLSLLLWLWQSQLSSVCVVVVNPDHTDTDPALVVSLCCQPVDGPSDHDPVNNCDPVRPSVSNDQPSPDPCSRVVSVVSVVVVVVVVVVVVVVPDDDDD

pLDDT: mean 74.04, std 11.9, range [33.81, 87.69]